Protein AF-A0A016W393-F1 (afdb_monomer_lite)

pLDDT: mean 90.76, std 9.22, range [53.97, 98.0]

Sequence (124 aa):
MPGLRKQVNAYSAVRDSVNQRISTTYDIAVDKVKSTKGLENGDDIKTFERAMSSIAWLEGSKCGLFKQMRVCVLRRILETCGSEAMKAFNTSISLGYLRTERRERLNLDFEVFNYPVHPNCVGL

Structure (mmCIF, N/CA/C/O backbone):
data_AF-A0A016W393-F1
#
_entry.id   AF-A0A016W393-F1
#
loop_
_atom_site.group_PDB
_atom_site.id
_atom_site.type_symbol
_atom_site.label_atom_id
_atom_site.label_alt_id
_atom_site.label_comp_id
_atom_site.label_asym_id
_atom_site.label_entity_id
_atom_site.label_seq_id
_atom_site.pdbx_PDB_ins_code
_atom_site.Cartn_x
_atom_site.Cartn_y
_atom_site.Cartn_z
_atom_site.occupancy
_atom_site.B_iso_or_equiv
_atom_site.auth_seq_id
_atom_site.auth_comp_id
_atom_site.auth_asym_id
_atom_site.auth_atom_id
_atom_site.pdbx_PDB_model_num
ATOM 1 N N . MET A 1 1 ? -25.100 -0.740 11.938 1.00 54.78 1 MET A N 1
ATOM 2 C CA . MET A 1 1 ? -24.362 0.533 11.751 1.00 54.78 1 MET A CA 1
ATOM 3 C C . MET A 1 1 ? -23.891 0.662 10.300 1.00 54.78 1 MET A C 1
ATOM 5 O O . MET A 1 1 ? -23.022 -0.103 9.899 1.00 54.78 1 MET A O 1
ATOM 9 N N . PRO A 1 2 ? -24.459 1.581 9.499 1.00 60.53 2 PRO A N 1
ATOM 10 C CA . PRO A 1 2 ? -24.224 1.636 8.046 1.00 60.53 2 PRO A CA 1
ATOM 11 C C . PRO A 1 2 ? -22.823 2.122 7.617 1.00 60.53 2 PRO A C 1
ATOM 13 O O . PRO A 1 2 ? -22.332 1.720 6.565 1.00 60.53 2 PRO A O 1
ATOM 16 N N . GLY A 1 3 ? -22.158 2.960 8.426 1.00 71.75 3 GLY A N 1
ATOM 17 C CA . GLY A 1 3 ? -20.893 3.618 8.054 1.00 71.75 3 GLY A CA 1
ATOM 18 C C . GLY A 1 3 ? -19.659 2.706 8.024 1.00 71.75 3 GLY A C 1
ATOM 19 O O . GLY A 1 3 ? -18.870 2.788 7.086 1.00 71.75 3 GLY A O 1
ATOM 20 N N . LEU A 1 4 ? -19.518 1.796 8.998 1.00 78.94 4 LEU A N 1
ATOM 21 C CA . LEU A 1 4 ? -18.370 0.879 9.081 1.00 78.94 4 LEU A CA 1
ATOM 22 C C . LEU A 1 4 ? -18.332 -0.086 7.895 1.00 78.94 4 LEU A C 1
ATOM 24 O O . LEU A 1 4 ? -17.305 -0.223 7.237 1.00 78.94 4 LEU A O 1
ATOM 28 N N . ARG A 1 5 ? -19.479 -0.698 7.573 1.00 86.69 5 ARG A N 1
ATOM 29 C CA . ARG A 1 5 ? -19.600 -1.616 6.434 1.00 86.69 5 ARG A CA 1
ATOM 30 C C . ARG A 1 5 ? -19.248 -0.924 5.119 1.00 86.69 5 ARG A C 1
ATOM 32 O O . ARG A 1 5 ? -18.556 -1.508 4.298 1.00 86.69 5 ARG A O 1
ATOM 39 N N . LYS A 1 6 ? -19.670 0.333 4.938 1.00 88.88 6 LYS A N 1
ATOM 40 C CA . LYS A 1 6 ? -19.329 1.126 3.750 1.00 88.88 6 LYS A CA 1
ATOM 41 C C . LYS A 1 6 ? -17.815 1.318 3.611 1.00 88.88 6 LYS A C 1
ATOM 43 O O . LYS A 1 6 ? -17.290 1.091 2.528 1.00 88.88 6 LYS A O 1
ATOM 48 N N . GLN A 1 7 ? -17.125 1.698 4.688 1.00 88.75 7 GLN A N 1
ATOM 49 C CA . GLN A 1 7 ? -15.682 1.967 4.649 1.00 88.75 7 GLN A CA 1
ATOM 50 C C . GLN A 1 7 ? -14.844 0.696 4.475 1.00 88.75 7 GLN A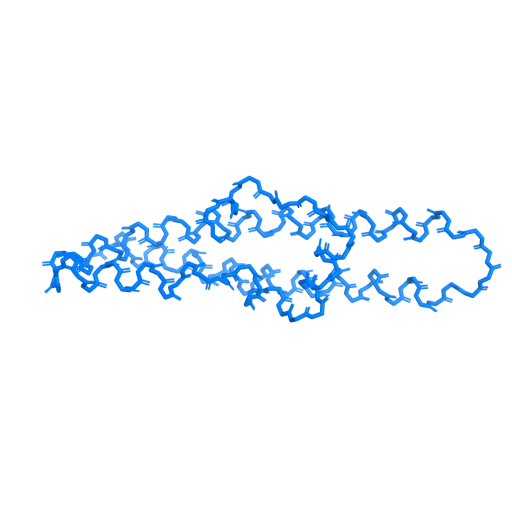 C 1
ATOM 52 O O . GLN A 1 7 ? -13.920 0.677 3.666 1.00 88.75 7 GLN A O 1
ATOM 57 N N . VAL A 1 8 ? -15.205 -0.387 5.169 1.00 89.62 8 VAL A N 1
ATOM 58 C CA . VAL A 1 8 ? -14.548 -1.695 5.007 1.00 89.62 8 VAL A CA 1
ATOM 59 C C . VAL A 1 8 ? -14.741 -2.226 3.585 1.00 89.62 8 VAL A C 1
ATOM 61 O O . VAL A 1 8 ? -13.770 -2.628 2.951 1.00 89.62 8 VAL A O 1
ATOM 64 N N . ASN A 1 9 ? -15.964 -2.168 3.047 1.00 90.81 9 ASN A N 1
ATOM 65 C CA . ASN A 1 9 ? -16.240 -2.632 1.686 1.00 90.81 9 ASN A CA 1
ATOM 66 C C . ASN A 1 9 ? -15.515 -1.786 0.632 1.00 90.81 9 ASN A C 1
ATOM 68 O O . ASN A 1 9 ? -14.986 -2.341 -0.327 1.00 90.81 9 ASN A O 1
ATOM 72 N N . ALA A 1 10 ? -15.473 -0.461 0.809 1.00 90.62 10 ALA A N 1
ATOM 73 C CA . ALA A 1 10 ? -14.763 0.434 -0.100 1.00 90.62 10 ALA A CA 1
ATOM 74 C C . ALA A 1 10 ? -13.260 0.129 -0.123 1.00 90.62 10 ALA A C 1
ATOM 76 O O . ALA A 1 10 ? -12.683 -0.015 -1.200 1.00 90.62 10 ALA A O 1
ATOM 77 N N . TYR A 1 11 ? -12.643 -0.033 1.053 1.00 93.50 11 TYR A N 1
ATOM 78 C CA . TYR A 1 11 ? -11.247 -0.445 1.147 1.00 93.50 11 TYR A CA 1
ATOM 79 C C . TYR A 1 11 ? -11.018 -1.814 0.497 1.00 93.50 11 TYR A C 1
ATOM 81 O O . TYR A 1 11 ? -10.144 -1.932 -0.355 1.00 93.50 11 TYR A O 1
ATOM 89 N N . SER A 1 12 ? -11.826 -2.825 0.835 1.00 91.44 12 SER A N 1
ATOM 90 C CA . SER A 1 12 ? -11.661 -4.188 0.312 1.00 91.44 12 SER A CA 1
ATOM 91 C C . SER A 1 12 ? -11.766 -4.248 -1.213 1.00 91.44 12 SER A C 1
ATOM 93 O O . SER A 1 12 ? -10.918 -4.858 -1.856 1.00 91.44 12 SER A O 1
ATOM 95 N N . ALA A 1 13 ? -12.769 -3.585 -1.798 1.00 90.56 13 ALA A N 1
ATOM 96 C CA . ALA A 1 13 ? -12.981 -3.588 -3.245 1.00 90.56 13 ALA A CA 1
ATOM 97 C C . ALA A 1 13 ? -11.812 -2.940 -4.002 1.00 90.56 13 ALA A C 1
ATOM 99 O O . ALA A 1 13 ? -11.377 -3.444 -5.038 1.00 90.56 13 ALA A O 1
ATOM 100 N N . VAL A 1 14 ? -11.280 -1.832 -3.476 1.00 93.00 14 VAL A N 1
ATOM 101 C CA . VAL A 1 14 ? -10.144 -1.141 -4.096 1.00 93.00 14 VAL A CA 1
ATOM 102 C C . VAL A 1 14 ? -8.845 -1.898 -3.867 1.00 93.00 14 VAL A C 1
ATOM 104 O O . VAL A 1 14 ? -8.049 -1.996 -4.796 1.00 93.00 14 VAL A O 1
ATOM 107 N N . ARG A 1 15 ? -8.627 -2.460 -2.674 1.00 93.94 15 ARG A N 1
ATOM 108 C CA . ARG A 1 15 ? -7.391 -3.170 -2.331 1.00 93.94 15 ARG A CA 1
ATOM 109 C C . ARG A 1 15 ? -7.098 -4.290 -3.321 1.00 93.94 15 ARG A C 1
ATOM 111 O O . ARG A 1 15 ? -6.002 -4.324 -3.871 1.00 93.94 15 ARG A O 1
ATOM 118 N N . ASP A 1 16 ? -8.066 -5.163 -3.579 1.00 90.75 16 ASP A N 1
ATOM 119 C CA . ASP A 1 16 ? -7.833 -6.349 -4.408 1.00 90.75 16 ASP A CA 1
ATOM 120 C C . ASP A 1 16 ? -7.608 -5.963 -5.883 1.00 90.75 16 ASP A C 1
ATOM 122 O O . ASP A 1 16 ? -6.636 -6.401 -6.502 1.00 90.75 16 ASP A O 1
ATOM 126 N N . SER A 1 17 ? -8.429 -5.047 -6.413 1.00 93.50 17 SER A N 1
ATOM 127 C CA . SER A 1 17 ? -8.273 -4.496 -7.769 1.00 93.50 17 SER A CA 1
ATOM 128 C C . SER A 1 17 ? -6.927 -3.784 -7.955 1.00 93.50 17 SER A C 1
ATOM 130 O O . SER A 1 17 ? -6.228 -3.984 -8.952 1.00 93.50 17 SER A O 1
ATOM 132 N N . VAL A 1 18 ? -6.521 -2.967 -6.981 1.00 95.62 18 VAL A N 1
ATOM 133 C CA . VAL A 1 18 ? -5.249 -2.244 -7.030 1.00 95.62 18 VAL A CA 1
ATOM 134 C C . VAL A 1 18 ? -4.062 -3.190 -6.873 1.00 95.62 18 VAL A C 1
ATOM 136 O O . VAL A 1 18 ? -3.081 -3.019 -7.588 1.00 95.62 18 VAL A O 1
ATOM 139 N N . ASN A 1 19 ? -4.140 -4.206 -6.012 1.00 94.00 19 ASN A N 1
ATOM 140 C CA . ASN A 1 19 ? -3.074 -5.201 -5.863 1.00 94.00 19 ASN A CA 1
ATOM 141 C C . ASN A 1 19 ? -2.819 -5.961 -7.162 1.00 94.00 19 ASN A C 1
ATOM 143 O O . ASN A 1 19 ? -1.663 -6.155 -7.538 1.00 94.00 19 ASN A O 1
ATOM 147 N N . GLN A 1 20 ? -3.880 -6.315 -7.889 1.00 93.69 20 GLN A N 1
ATOM 148 C CA . GLN A 1 20 ? -3.740 -6.917 -9.209 1.00 93.69 20 GLN A CA 1
ATOM 149 C C . GLN A 1 20 ? -3.037 -5.966 -10.187 1.00 93.69 20 GLN A C 1
ATOM 151 O O . GLN A 1 20 ? -2.071 -6.361 -10.835 1.00 93.69 20 GLN A O 1
ATOM 156 N N . ARG A 1 21 ? -3.462 -4.697 -10.247 1.00 95.56 21 ARG A N 1
ATOM 157 C CA . ARG A 1 21 ? -2.840 -3.687 -11.122 1.00 95.56 21 ARG A CA 1
ATOM 158 C C . ARG A 1 21 ? -1.376 -3.432 -10.776 1.00 95.56 21 ARG A C 1
ATOM 160 O O . ARG A 1 21 ? -0.568 -3.308 -11.685 1.00 95.56 21 ARG A O 1
ATOM 167 N N . ILE A 1 22 ? -1.034 -3.360 -9.489 1.00 96.25 22 ILE A N 1
ATOM 168 C CA . ILE A 1 22 ? 0.349 -3.201 -9.024 1.00 96.25 22 ILE A CA 1
ATOM 169 C C . ILE A 1 22 ? 1.197 -4.385 -9.486 1.00 96.25 22 ILE A C 1
ATOM 171 O O . ILE A 1 22 ? 2.248 -4.155 -10.079 1.00 96.25 22 ILE A O 1
ATOM 175 N N . SER A 1 23 ? 0.726 -5.622 -9.277 1.00 94.69 23 SER A N 1
ATOM 176 C CA . SER A 1 23 ? 1.442 -6.826 -9.724 1.00 94.69 23 SER A CA 1
ATOM 177 C C . SER A 1 23 ? 1.678 -6.782 -11.228 1.00 94.69 23 SER A C 1
ATOM 179 O O . SER A 1 23 ? 2.816 -6.863 -11.664 1.00 94.69 23 SER A O 1
ATOM 181 N N . THR A 1 24 ? 0.628 -6.549 -12.021 1.00 96.00 24 THR A N 1
ATOM 182 C CA . THR A 1 24 ? 0.742 -6.489 -13.483 1.00 96.00 24 THR A CA 1
ATOM 183 C C . THR A 1 24 ? 1.707 -5.397 -13.946 1.00 96.00 24 THR A C 1
ATOM 185 O O . THR A 1 24 ? 2.561 -5.662 -14.785 1.00 96.00 24 THR A O 1
ATOM 188 N N . THR A 1 25 ? 1.612 -4.183 -13.395 1.00 96.50 25 THR A N 1
ATOM 189 C CA . THR A 1 25 ? 2.517 -3.076 -13.743 1.00 96.50 25 THR A CA 1
ATOM 190 C C . THR A 1 25 ? 3.970 -3.414 -13.413 1.00 96.50 25 THR A C 1
ATOM 192 O O . THR A 1 25 ? 4.858 -3.149 -14.222 1.00 96.50 25 THR A O 1
ATOM 195 N N . TYR A 1 26 ? 4.213 -4.000 -12.241 1.00 96.31 26 TYR A N 1
ATOM 196 C CA . TYR A 1 26 ? 5.552 -4.369 -11.800 1.00 96.31 26 TYR A CA 1
ATOM 197 C C . TYR A 1 26 ? 6.138 -5.509 -12.639 1.00 96.31 26 TYR A C 1
ATOM 199 O O . TYR A 1 26 ? 7.258 -5.387 -13.129 1.00 96.31 26 TYR A O 1
ATOM 207 N N . ASP A 1 27 ? 5.372 -6.577 -12.863 1.00 94.88 27 ASP A N 1
ATOM 208 C CA . ASP A 1 27 ? 5.815 -7.748 -13.623 1.00 94.88 27 ASP A CA 1
ATOM 209 C C . ASP A 1 27 ? 6.156 -7.363 -15.073 1.00 94.88 27 ASP A C 1
ATOM 211 O O . ASP A 1 27 ? 7.233 -7.704 -15.559 1.00 94.88 27 ASP A O 1
ATOM 215 N N . ILE A 1 28 ? 5.321 -6.540 -15.725 1.00 94.50 28 ILE A N 1
ATOM 216 C CA . ILE A 1 28 ? 5.603 -6.007 -17.071 1.00 94.50 28 ILE A CA 1
ATOM 217 C C . ILE A 1 28 ? 6.900 -5.188 -17.087 1.00 94.50 28 ILE A C 1
ATOM 219 O O . ILE A 1 28 ? 7.709 -5.325 -18.006 1.00 94.50 28 ILE A O 1
ATOM 223 N N . ALA A 1 29 ? 7.107 -4.322 -16.091 1.00 93.44 29 ALA A N 1
ATOM 224 C CA . ALA A 1 29 ? 8.299 -3.482 -16.026 1.00 93.44 29 ALA A CA 1
ATOM 225 C C . ALA A 1 29 ? 9.570 -4.319 -15.822 1.00 93.44 29 ALA A C 1
ATOM 227 O O . ALA A 1 29 ? 10.568 -4.106 -16.508 1.00 93.44 29 ALA A O 1
ATOM 228 N N . VAL A 1 30 ? 9.515 -5.307 -14.929 1.00 92.56 30 VAL A N 1
ATOM 229 C CA . VAL A 1 30 ? 10.600 -6.263 -14.685 1.00 92.56 30 VAL A CA 1
ATOM 230 C C . VAL A 1 30 ? 10.926 -7.063 -15.943 1.00 92.56 30 VAL A C 1
ATOM 232 O O . VAL A 1 30 ? 12.101 -7.211 -16.284 1.00 92.56 30 VAL A O 1
ATOM 235 N N . ASP A 1 31 ? 9.914 -7.599 -16.621 1.00 91.75 31 ASP A N 1
ATOM 236 C CA . ASP A 1 31 ? 10.114 -8.434 -17.805 1.00 91.75 31 ASP A CA 1
ATOM 237 C C . ASP A 1 31 ? 10.701 -7.630 -18.960 1.00 91.75 31 ASP A C 1
ATOM 239 O O . ASP A 1 31 ? 11.585 -8.127 -19.664 1.00 91.75 31 ASP A O 1
ATOM 243 N N . LYS A 1 32 ? 10.296 -6.363 -19.106 1.00 89.38 32 LYS A N 1
ATOM 244 C CA . LYS A 1 32 ? 10.893 -5.451 -20.083 1.00 89.38 32 LYS A CA 1
ATOM 245 C C . LYS A 1 32 ? 12.381 -5.226 -19.798 1.00 89.38 32 LYS A C 1
ATOM 247 O O . LYS A 1 32 ? 13.195 -5.490 -20.676 1.00 89.38 32 LYS A O 1
ATOM 252 N N . VAL A 1 33 ? 12.740 -4.863 -18.561 1.00 87.56 33 VAL A N 1
ATOM 253 C CA . VAL A 1 33 ? 14.146 -4.651 -18.152 1.00 87.56 33 VAL A CA 1
ATOM 254 C C . VAL A 1 33 ? 14.997 -5.908 -18.372 1.00 87.56 33 VAL A C 1
ATOM 256 O O . VAL A 1 33 ? 16.149 -5.817 -18.786 1.00 87.56 33 VAL A O 1
ATOM 259 N N . LYS A 1 34 ? 14.447 -7.102 -18.122 1.00 86.88 34 LYS A N 1
ATOM 260 C CA . LYS A 1 34 ? 15.160 -8.373 -18.338 1.00 86.88 34 LYS A CA 1
ATOM 261 C C . LYS A 1 34 ? 15.324 -8.748 -19.811 1.00 86.88 34 LYS A C 1
ATOM 263 O O . LYS A 1 34 ? 16.274 -9.453 -20.152 1.00 86.88 34 LYS A O 1
ATOM 268 N N . SER A 1 35 ? 14.375 -8.357 -20.658 1.00 85.00 35 SER A N 1
ATOM 269 C CA . SER A 1 35 ? 14.341 -8.748 -22.071 1.00 85.00 35 SER A CA 1
ATOM 270 C C . SER A 1 35 ? 15.302 -7.926 -22.928 1.00 85.00 35 SER A C 1
ATOM 272 O O . SER A 1 35 ? 15.752 -8.405 -23.972 1.00 85.00 35 SER A O 1
ATOM 274 N N . THR A 1 36 ? 15.672 -6.724 -22.486 1.00 77.56 36 THR A N 1
ATOM 275 C CA . THR A 1 36 ? 16.6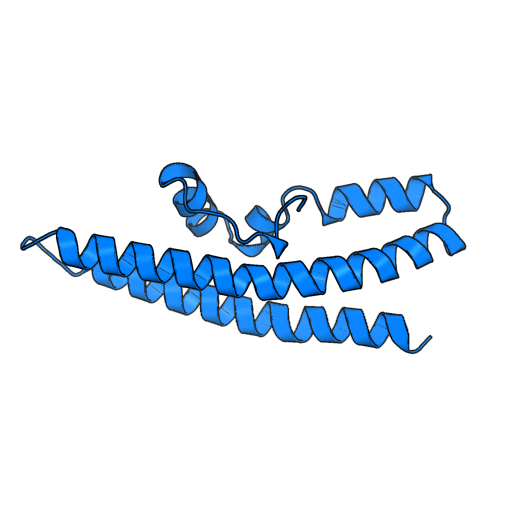37 -5.885 -23.195 1.00 77.56 36 THR A CA 1
ATOM 276 C C . THR A 1 36 ? 18.064 -6.376 -22.950 1.00 77.56 36 THR A C 1
ATOM 278 O O . THR A 1 36 ? 18.715 -6.063 -21.955 1.00 77.56 36 THR A O 1
ATOM 281 N N . LYS A 1 37 ? 18.591 -7.164 -23.891 1.00 62.31 37 LYS A N 1
ATOM 282 C CA . LYS A 1 37 ? 20.016 -7.508 -23.942 1.00 62.31 37 LYS A CA 1
ATOM 283 C C . LYS A 1 37 ? 20.778 -6.462 -24.763 1.00 62.31 37 LYS A C 1
ATOM 285 O O . LYS A 1 37 ? 20.880 -6.588 -25.977 1.00 62.31 37 LYS A O 1
ATOM 290 N N . GLY A 1 38 ? 21.376 -5.480 -24.089 1.00 61.16 38 GLY A N 1
ATOM 291 C CA . GLY A 1 38 ? 22.642 -4.896 -24.547 1.00 61.16 38 GLY A CA 1
ATOM 292 C C . GLY A 1 38 ? 22.651 -3.603 -25.370 1.00 61.16 38 GLY A C 1
ATOM 293 O O . GLY A 1 38 ? 23.726 -3.277 -25.860 1.00 61.16 38 GLY A O 1
ATOM 294 N N . LEU A 1 39 ? 21.575 -2.820 -25.503 1.00 53.97 39 LEU A N 1
ATOM 295 C CA . LEU A 1 39 ? 21.654 -1.484 -26.124 1.00 53.97 39 LEU A CA 1
ATOM 296 C C . LEU A 1 39 ? 20.761 -0.475 -25.377 1.00 53.97 39 LEU A C 1
ATOM 298 O O . LEU A 1 39 ? 19.579 -0.718 -25.185 1.00 53.97 39 LEU A O 1
ATOM 302 N N . GLU A 1 40 ? 21.379 0.630 -24.942 1.00 58.41 40 GLU A N 1
ATOM 303 C CA . GLU A 1 40 ? 20.809 1.804 -24.250 1.00 58.41 40 GLU A CA 1
ATOM 304 C C . GLU A 1 40 ? 19.968 1.548 -22.979 1.00 58.41 40 GLU A C 1
ATOM 306 O O . GLU A 1 40 ? 18.754 1.726 -22.945 1.00 58.41 40 GLU A O 1
ATOM 311 N N . ASN A 1 41 ? 20.659 1.288 -21.861 1.00 61.31 41 ASN A N 1
ATOM 312 C CA . ASN A 1 41 ? 20.091 1.141 -20.507 1.00 61.31 41 ASN A CA 1
ATOM 313 C C . ASN A 1 41 ? 19.174 2.297 -20.031 1.00 61.31 41 ASN A C 1
ATOM 315 O O . ASN A 1 41 ? 18.484 2.160 -19.023 1.00 61.31 41 ASN A O 1
ATOM 319 N N . GLY A 1 42 ? 19.178 3.455 -20.697 1.00 66.81 42 GLY A N 1
ATOM 320 C CA . GLY A 1 42 ? 18.456 4.646 -20.246 1.00 66.81 42 GLY A CA 1
ATOM 321 C C . GLY A 1 42 ? 16.932 4.567 -20.388 1.00 66.81 42 GLY A C 1
ATOM 322 O O . GLY A 1 42 ? 16.226 5.109 -19.536 1.00 66.81 42 GLY A O 1
ATOM 323 N N . ASP A 1 43 ? 16.403 3.921 -21.433 1.00 80.44 43 ASP A N 1
ATOM 324 C CA . ASP A 1 43 ? 14.945 3.866 -21.656 1.00 80.44 43 ASP A CA 1
ATOM 325 C C . ASP A 1 43 ? 14.251 2.833 -20.755 1.00 80.44 43 ASP A C 1
ATOM 327 O O . ASP A 1 43 ? 13.131 3.048 -20.279 1.00 80.44 43 ASP A O 1
ATOM 331 N N . ASP A 1 44 ? 14.947 1.745 -20.429 1.00 83.25 44 ASP A N 1
ATOM 332 C CA . ASP A 1 44 ? 14.450 0.728 -19.504 1.00 83.25 44 ASP A CA 1
ATOM 333 C C . ASP A 1 44 ? 14.414 1.229 -18.066 1.00 83.25 44 ASP A C 1
ATOM 335 O O . ASP A 1 44 ? 13.401 1.042 -17.389 1.00 83.25 44 ASP A O 1
ATOM 339 N N . ILE A 1 45 ? 15.455 1.948 -17.627 1.00 84.94 45 ILE A N 1
ATOM 340 C CA . ILE A 1 45 ? 15.460 2.615 -16.317 1.00 84.94 45 ILE A CA 1
ATOM 341 C C . ILE A 1 45 ? 14.279 3.582 -16.229 1.00 84.94 45 ILE A C 1
ATOM 343 O O . ILE A 1 45 ? 13.477 3.480 -15.305 1.00 84.94 45 ILE A O 1
ATOM 347 N N . LYS A 1 46 ? 14.088 4.449 -17.233 1.00 88.81 46 LYS A N 1
ATOM 348 C CA . LYS A 1 46 ? 12.939 5.372 -17.273 1.00 88.81 46 LYS A CA 1
ATOM 349 C C . LYS A 1 46 ? 11.603 4.635 -17.277 1.00 88.81 46 LYS A C 1
ATOM 351 O O . LYS A 1 46 ? 10.634 5.106 -16.680 1.00 88.81 46 LYS A O 1
ATOM 356 N N . THR A 1 47 ? 11.514 3.496 -17.961 1.00 89.12 47 THR A N 1
ATOM 357 C CA . THR A 1 47 ? 10.293 2.683 -17.970 1.00 89.12 47 THR A CA 1
ATOM 358 C C . THR A 1 47 ? 10.007 2.118 -16.580 1.00 89.12 47 THR A C 1
ATOM 360 O O . THR A 1 47 ? 8.873 2.213 -16.105 1.00 89.12 47 THR A O 1
ATOM 363 N N . PHE A 1 48 ? 11.026 1.588 -15.907 1.00 92.50 48 PHE A N 1
ATOM 364 C CA . PHE A 1 48 ? 10.902 1.056 -14.557 1.00 92.50 48 PHE A CA 1
ATOM 365 C C . PHE A 1 48 ? 10.563 2.159 -13.544 1.00 92.50 48 PHE A C 1
ATOM 367 O O . PHE A 1 48 ? 9.610 2.018 -12.783 1.00 92.50 48 P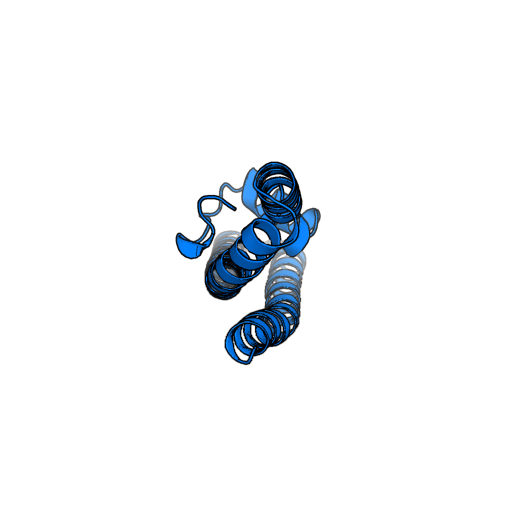HE A O 1
ATOM 374 N N . GLU A 1 49 ? 11.226 3.316 -13.604 1.00 93.62 49 GLU A N 1
ATOM 375 C CA . GLU A 1 49 ? 10.915 4.483 -12.765 1.00 93.62 49 GLU A CA 1
ATOM 376 C C . GLU A 1 49 ? 9.461 4.951 -12.926 1.00 93.62 49 GLU A C 1
ATOM 378 O O . GLU A 1 49 ? 8.781 5.260 -11.940 1.00 93.62 49 GLU A O 1
ATOM 383 N N . ARG A 1 50 ? 8.943 4.972 -14.162 1.00 94.69 50 ARG A N 1
ATOM 384 C CA . ARG A 1 50 ? 7.533 5.299 -14.434 1.00 94.69 50 ARG A CA 1
ATOM 385 C C . ARG A 1 50 ? 6.589 4.259 -13.840 1.00 94.69 50 ARG A C 1
ATOM 387 O O . ARG A 1 50 ? 5.561 4.637 -13.275 1.00 94.69 50 ARG A O 1
ATOM 394 N N . ALA A 1 51 ? 6.930 2.976 -13.940 1.00 96.00 51 ALA A N 1
ATOM 395 C CA . ALA A 1 51 ? 6.148 1.899 -13.344 1.00 96.00 51 ALA A CA 1
ATOM 396 C C . ALA A 1 51 ? 6.100 2.034 -11.815 1.00 96.00 51 ALA A C 1
ATOM 398 O O . ALA A 1 51 ? 5.013 2.043 -11.240 1.00 96.00 51 ALA A O 1
ATOM 399 N N . MET A 1 52 ? 7.245 2.254 -11.169 1.00 96.69 52 MET A N 1
ATOM 400 C CA . MET A 1 52 ? 7.343 2.446 -9.718 1.00 96.69 52 MET A CA 1
ATOM 401 C C . MET A 1 52 ? 6.580 3.692 -9.251 1.00 96.69 52 MET A C 1
ATOM 403 O O . MET A 1 52 ? 5.827 3.634 -8.279 1.00 96.69 52 MET A O 1
ATOM 407 N N . SER A 1 53 ? 6.663 4.794 -10.003 1.00 96.06 53 SER A N 1
ATOM 408 C CA . SER A 1 53 ? 5.866 6.004 -9.748 1.00 96.06 53 SER A CA 1
ATOM 409 C C . SER A 1 53 ? 4.360 5.735 -9.860 1.00 96.06 53 SER A C 1
ATOM 411 O O . SER A 1 53 ? 3.575 6.194 -9.029 1.00 96.06 53 SER A O 1
ATOM 413 N N . SER A 1 54 ? 3.935 4.965 -10.867 1.00 96.75 54 SER A N 1
ATOM 414 C CA . SER A 1 54 ? 2.534 4.565 -11.039 1.00 96.75 54 SER A CA 1
ATOM 415 C C . SER A 1 54 ? 2.054 3.675 -9.889 1.00 96.75 54 SER A C 1
ATOM 417 O O . SER A 1 54 ? 0.963 3.888 -9.356 1.00 96.75 54 SER A O 1
ATOM 419 N N . ILE A 1 55 ? 2.888 2.728 -9.453 1.00 97.38 55 ILE A N 1
ATOM 420 C CA . ILE A 1 55 ? 2.617 1.861 -8.302 1.00 97.38 55 ILE A CA 1
ATOM 421 C C . ILE A 1 55 ? 2.446 2.696 -7.032 1.00 97.38 55 ILE A C 1
ATOM 423 O O . ILE A 1 55 ? 1.448 2.517 -6.338 1.00 97.38 55 ILE A O 1
ATOM 427 N N . ALA A 1 56 ? 3.329 3.661 -6.763 1.00 96.75 56 ALA A N 1
ATOM 428 C CA . ALA A 1 56 ? 3.191 4.553 -5.611 1.00 96.75 56 ALA A CA 1
ATOM 429 C C . ALA A 1 56 ? 1.842 5.301 -5.617 1.00 96.75 56 ALA A C 1
ATOM 431 O O . ALA A 1 56 ? 1.155 5.365 -4.595 1.00 96.75 56 ALA A O 1
ATOM 432 N N . TRP A 1 57 ? 1.403 5.812 -6.772 1.00 96.38 57 TRP A N 1
ATOM 433 C CA . TRP A 1 57 ? 0.082 6.442 -6.913 1.00 96.38 57 TRP A CA 1
ATOM 434 C C . TRP A 1 57 ? -1.075 5.477 -6.643 1.00 96.38 57 TRP A C 1
ATOM 436 O O . TRP A 1 57 ? -2.028 5.820 -5.936 1.00 96.38 57 TRP A O 1
ATOM 446 N N . LEU A 1 58 ? -0.989 4.256 -7.170 1.00 96.44 58 LEU A N 1
ATOM 447 C CA . LEU A 1 58 ? -1.969 3.203 -6.920 1.00 96.44 58 LEU A CA 1
ATOM 448 C C . LEU A 1 58 ? -2.055 2.862 -5.428 1.00 96.44 58 LEU A C 1
ATOM 450 O O . LEU A 1 58 ? -3.151 2.814 -4.865 1.00 96.44 58 LEU A O 1
ATOM 454 N N . GLU A 1 59 ? -0.922 2.708 -4.753 1.00 95.75 59 GLU A N 1
ATOM 455 C CA . GLU A 1 59 ? -0.864 2.499 -3.306 1.00 95.75 59 GLU A CA 1
ATOM 456 C C . GLU A 1 59 ? -1.478 3.654 -2.528 1.00 95.75 59 GLU A C 1
ATOM 458 O O . GLU A 1 59 ? -2.231 3.419 -1.582 1.00 95.75 59 GLU A O 1
ATOM 463 N N . GLY A 1 60 ? -1.247 4.891 -2.969 1.00 96.12 60 GLY A N 1
ATOM 464 C CA . GLY A 1 60 ? -1.847 6.087 -2.387 1.00 96.12 60 GLY A CA 1
ATOM 465 C C . GLY A 1 60 ? -3.373 6.010 -2.274 1.00 96.12 60 GLY A C 1
ATOM 466 O O . GLY A 1 60 ? -3.941 6.473 -1.277 1.00 96.12 60 GLY A O 1
ATOM 467 N N . SER A 1 61 ? -4.034 5.381 -3.251 1.00 95.25 61 SER A N 1
ATOM 468 C CA . SER A 1 61 ? -5.485 5.149 -3.230 1.00 95.25 61 SER A CA 1
ATOM 469 C C . SER A 1 61 ? -5.895 4.134 -2.153 1.00 95.25 61 SER A C 1
ATOM 471 O O . SER A 1 61 ? -6.811 4.405 -1.369 1.00 95.25 61 SER A O 1
ATOM 473 N N . LYS A 1 62 ? -5.158 3.019 -2.025 1.00 95.56 62 LYS A N 1
ATOM 474 C CA . LYS A 1 62 ? -5.371 2.019 -0.966 1.00 95.56 62 LYS A CA 1
ATOM 475 C C . LYS A 1 62 ? -5.145 2.624 0.413 1.00 95.56 62 LYS A C 1
ATOM 477 O O . LYS A 1 62 ? -5.999 2.489 1.280 1.00 95.56 62 LYS A O 1
ATOM 482 N N . CYS A 1 63 ? -4.030 3.324 0.613 1.00 96.06 63 CYS A N 1
ATOM 483 C CA . CYS A 1 63 ? -3.666 3.930 1.893 1.00 96.06 63 CYS A CA 1
ATOM 484 C C . CYS A 1 63 ? -4.691 4.970 2.363 1.00 96.06 63 CYS A C 1
ATOM 486 O O . CYS A 1 63 ? -5.019 5.028 3.548 1.00 96.06 63 CYS A O 1
ATOM 488 N N . GLY A 1 64 ? -5.234 5.771 1.439 1.00 94.88 64 GLY A N 1
ATOM 489 C CA . GLY A 1 64 ? -6.294 6.729 1.752 1.00 94.88 64 GLY A CA 1
ATOM 490 C C . GLY A 1 64 ? -7.550 6.043 2.296 1.00 94.88 64 GLY A C 1
ATOM 491 O O . GLY A 1 64 ? -8.069 6.436 3.342 1.00 94.88 64 GLY A O 1
ATOM 492 N N . LEU A 1 65 ? -8.002 4.976 1.635 1.00 95.12 65 LEU A N 1
ATOM 493 C CA . LEU A 1 65 ? -9.159 4.194 2.080 1.00 95.12 65 LEU A CA 1
ATOM 494 C C . LEU A 1 65 ? -8.868 3.395 3.353 1.00 95.12 65 LEU A C 1
ATOM 496 O O . LEU A 1 65 ? -9.713 3.340 4.246 1.00 95.12 65 LEU A O 1
ATOM 500 N N . PHE A 1 66 ? -7.660 2.847 3.481 1.00 95.69 66 PHE A N 1
ATOM 501 C CA . PHE A 1 66 ? -7.213 2.161 4.687 1.00 95.69 66 PHE A CA 1
ATOM 502 C C . PHE A 1 66 ? -7.292 3.086 5.900 1.00 95.69 66 PHE A C 1
ATOM 504 O O . PHE A 1 66 ? -7.844 2.699 6.925 1.00 95.69 66 PHE A O 1
ATOM 511 N N . LYS A 1 67 ? -6.820 4.335 5.787 1.00 94.31 67 LYS A N 1
ATOM 512 C CA . LYS A 1 67 ? -6.917 5.327 6.868 1.00 94.31 67 LYS A CA 1
ATOM 513 C C . LYS A 1 67 ? -8.369 5.596 7.272 1.00 94.31 67 LYS A C 1
ATOM 515 O O . LYS A 1 67 ? -8.657 5.635 8.468 1.00 94.31 67 LYS A O 1
ATOM 520 N N . GLN A 1 68 ? -9.284 5.729 6.308 1.00 93.19 68 GLN A N 1
ATOM 521 C CA . GLN A 1 68 ? -10.714 5.929 6.590 1.00 93.19 68 GLN A CA 1
ATOM 522 C C . GLN A 1 68 ? -11.335 4.716 7.296 1.00 93.19 68 GLN A C 1
ATOM 524 O O . GLN A 1 68 ? -12.021 4.867 8.312 1.00 93.19 68 GLN A O 1
ATOM 529 N N . MET A 1 69 ? -11.055 3.509 6.800 1.00 94.38 69 MET A N 1
ATOM 530 C CA . MET A 1 69 ? -11.481 2.260 7.429 1.00 94.38 69 MET A CA 1
ATOM 531 C C . MET A 1 69 ? -10.913 2.135 8.848 1.00 94.38 69 MET A C 1
ATOM 533 O O . MET A 1 69 ? -11.668 1.876 9.786 1.00 94.38 69 MET A O 1
ATOM 537 N N . ARG A 1 70 ? -9.607 2.372 9.021 1.00 94.31 70 ARG A N 1
ATOM 538 C CA . ARG A 1 70 ? -8.887 2.304 10.297 1.00 94.31 70 ARG A CA 1
ATOM 539 C C . ARG A 1 70 ? -9.534 3.196 11.348 1.00 94.31 70 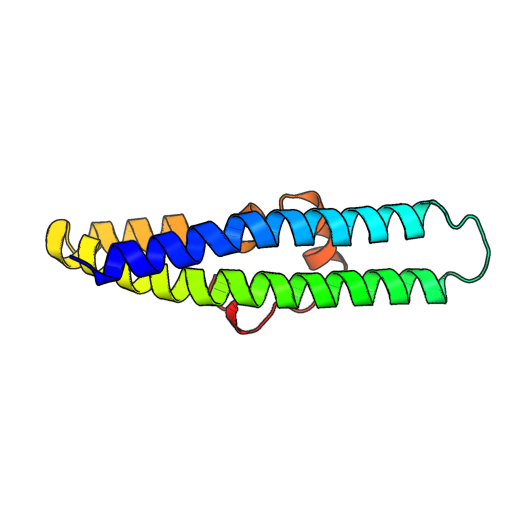ARG A C 1
ATOM 541 O O . ARG A 1 70 ? -9.839 2.708 12.429 1.00 94.31 70 ARG A O 1
ATOM 548 N N . VAL A 1 71 ? -9.814 4.463 11.035 1.00 93.38 71 VAL A N 1
ATOM 549 C CA . VAL A 1 71 ? -10.491 5.384 11.971 1.00 93.38 71 VAL A CA 1
ATOM 550 C C . VAL A 1 71 ? -11.837 4.820 12.433 1.00 93.38 71 VAL A C 1
ATOM 552 O O . VAL A 1 71 ? -12.154 4.857 13.622 1.00 93.38 71 VAL A O 1
ATOM 555 N N . CYS A 1 72 ? -12.620 4.257 11.510 1.00 92.81 72 CYS A N 1
ATOM 556 C CA . CYS A 1 72 ? -13.929 3.701 11.833 1.00 92.81 72 CYS A CA 1
ATOM 557 C C . CYS A 1 72 ? -13.834 2.447 12.720 1.00 92.81 72 CYS A C 1
ATOM 559 O O . CYS A 1 72 ? -14.559 2.339 13.710 1.00 92.81 72 CYS A O 1
ATOM 561 N N . VAL A 1 73 ? -12.919 1.528 12.399 1.00 93.94 73 VAL A N 1
ATOM 562 C CA . VAL A 1 73 ? -12.690 0.296 13.173 1.00 93.94 73 VAL A CA 1
ATOM 563 C C . VAL A 1 73 ? -12.167 0.621 14.572 1.00 93.94 73 VAL A C 1
ATOM 565 O O . VAL A 1 73 ? -12.715 0.130 15.557 1.00 93.94 73 VAL A O 1
ATOM 568 N N . LEU A 1 74 ? -11.158 1.490 14.680 1.00 95.62 74 LEU A N 1
ATOM 569 C CA . LEU A 1 74 ? -10.543 1.843 15.961 1.00 95.62 74 LEU A CA 1
ATOM 570 C C . LEU A 1 74 ? -11.529 2.506 16.913 1.00 95.62 74 LEU A C 1
ATOM 572 O O . LEU A 1 74 ? -11.559 2.155 18.090 1.00 95.62 74 LEU A O 1
ATOM 576 N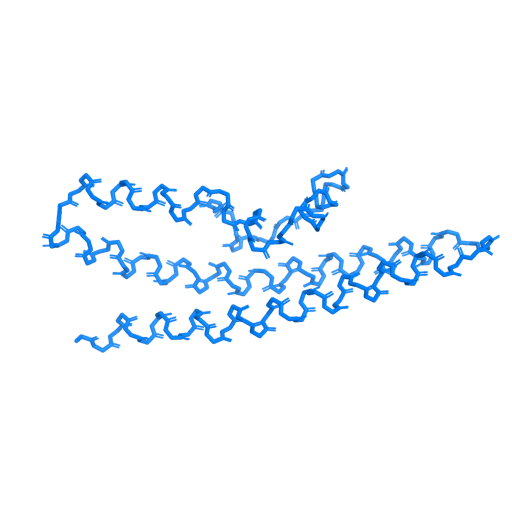 N . ARG A 1 75 ? -12.386 3.398 16.406 1.00 94.94 75 ARG A N 1
ATOM 577 C CA . ARG A 1 75 ? -13.459 3.985 17.213 1.00 94.94 75 ARG A CA 1
ATOM 578 C C . ARG A 1 75 ? -14.363 2.903 17.802 1.00 94.94 75 ARG A C 1
ATOM 580 O O . ARG A 1 75 ? -14.723 2.980 18.971 1.00 94.94 75 ARG A O 1
ATOM 587 N N . ARG A 1 76 ? -14.701 1.873 17.022 1.00 93.75 76 ARG A N 1
ATOM 588 C CA . ARG A 1 76 ? -15.578 0.808 17.510 1.00 93.75 76 ARG A CA 1
ATOM 589 C C . ARG A 1 76 ? -14.902 -0.086 18.545 1.00 93.75 76 ARG A C 1
ATOM 591 O O . ARG A 1 76 ? -15.546 -0.471 19.521 1.00 93.75 76 ARG A O 1
ATOM 598 N N . ILE A 1 77 ? -13.624 -0.394 18.344 1.00 96.56 77 ILE A N 1
ATOM 599 C CA . ILE A 1 77 ? -12.821 -1.137 19.320 1.00 96.56 77 ILE A CA 1
ATOM 600 C C . ILE A 1 77 ? -12.711 -0.337 20.618 1.00 96.56 77 ILE A C 1
ATOM 602 O O . ILE A 1 77 ? -12.905 -0.907 21.682 1.00 96.56 77 ILE A O 1
ATOM 606 N N . LEU A 1 78 ? -12.494 0.979 20.545 1.00 97.06 78 LEU A N 1
ATOM 607 C CA . LEU A 1 78 ? -12.473 1.843 21.725 1.00 97.06 78 LEU A CA 1
ATOM 608 C C . LEU A 1 78 ? -13.797 1.789 22.498 1.00 97.06 78 LEU A C 1
ATOM 610 O O . LEU A 1 78 ? -13.783 1.579 23.706 1.00 97.06 78 LEU A O 1
ATOM 614 N N . GLU A 1 79 ? -14.927 1.940 21.801 1.00 96.50 79 GLU A N 1
ATOM 615 C CA . GLU A 1 79 ? -16.271 1.918 22.401 1.00 96.50 79 GLU A CA 1
ATOM 616 C C . GLU A 1 79 ? -16.633 0.562 23.032 1.00 96.50 79 GLU A C 1
ATOM 618 O O . GLU A 1 79 ? -17.427 0.521 23.965 1.00 96.50 79 GLU A O 1
ATOM 623 N N . THR A 1 80 ? -16.091 -0.545 22.512 1.00 97.12 80 THR A N 1
ATOM 624 C CA . THR A 1 80 ? -16.512 -1.907 22.900 1.00 97.12 80 THR A CA 1
ATOM 625 C C . THR A 1 80 ? -15.511 -2.601 23.825 1.00 97.12 80 THR A C 1
ATOM 627 O O . THR A 1 80 ? -15.904 -3.357 24.706 1.00 97.12 80 THR A O 1
ATOM 630 N N . CYS A 1 81 ? -14.217 -2.370 23.613 1.00 97.56 81 CYS A N 1
ATOM 631 C CA . CYS A 1 81 ? -13.114 -3.125 24.215 1.00 97.56 81 CYS A CA 1
ATOM 632 C C . CYS A 1 81 ? -12.101 -2.232 24.952 1.00 97.56 81 CYS A C 1
ATOM 634 O O . CYS A 1 81 ? -11.152 -2.747 25.537 1.00 97.56 81 CYS A O 1
ATOM 636 N N . GLY A 1 82 ? -12.271 -0.906 24.925 1.00 97.81 82 GLY A N 1
ATOM 637 C CA . GLY A 1 82 ? -11.406 0.035 25.628 1.00 97.81 82 GLY A CA 1
ATOM 638 C C . GLY A 1 82 ? -10.135 0.438 24.872 1.00 97.81 82 GLY A C 1
ATOM 639 O O . GLY A 1 82 ? -9.861 0.034 23.738 1.00 97.81 82 GLY A O 1
ATOM 640 N N . SER A 1 83 ? -9.356 1.313 25.508 1.00 97.88 83 SER A N 1
ATOM 641 C CA . SER A 1 83 ? -8.227 2.006 24.876 1.00 97.88 83 SER A CA 1
ATOM 642 C C . SER A 1 83 ? -7.011 1.108 24.637 1.00 97.88 83 SER A C 1
ATOM 644 O O . SER A 1 83 ? -6.299 1.309 23.654 1.00 97.88 83 SER A O 1
ATOM 646 N N . GLU A 1 84 ? -6.783 0.105 25.485 1.00 98.00 84 GLU A N 1
ATOM 647 C CA . GLU A 1 84 ? -5.689 -0.860 25.328 1.00 98.00 84 GLU A CA 1
ATOM 648 C C . GLU A 1 84 ? -5.879 -1.715 24.074 1.00 98.00 84 GLU A C 1
ATOM 650 O O . GLU A 1 84 ? -4.985 -1.772 23.229 1.00 98.00 84 GLU A O 1
ATOM 655 N N . ALA A 1 85 ? -7.078 -2.279 23.889 1.00 97.94 85 ALA A N 1
ATOM 656 C CA . ALA A 1 85 ? -7.427 -3.045 22.696 1.00 97.94 85 ALA A CA 1
ATOM 657 C C . ALA A 1 85 ? -7.324 -2.192 21.424 1.00 97.94 85 ALA A C 1
ATOM 659 O O . ALA A 1 85 ? -6.780 -2.638 20.414 1.00 97.94 85 ALA A O 1
ATOM 660 N N . MET A 1 86 ? -7.789 -0.938 21.476 1.00 97.81 86 MET A N 1
ATOM 661 C CA . MET A 1 86 ? -7.667 -0.005 20.354 1.00 97.81 86 MET A CA 1
ATOM 662 C C . MET A 1 86 ? -6.197 0.250 19.990 1.00 97.81 86 MET A C 1
ATOM 664 O O . MET A 1 86 ? -5.848 0.213 18.810 1.00 97.81 86 MET A O 1
ATOM 668 N N . LYS A 1 87 ? -5.330 0.503 20.981 1.00 96.94 87 LYS A N 1
ATOM 669 C CA . LYS A 1 87 ? -3.893 0.731 20.760 1.00 96.94 87 LYS A CA 1
ATOM 670 C C . LYS A 1 87 ? -3.217 -0.505 20.175 1.00 96.94 87 LYS A C 1
ATOM 672 O O . LYS A 1 87 ? -2.534 -0.380 19.162 1.00 96.94 87 LYS A O 1
ATOM 677 N N . ALA A 1 88 ? -3.443 -1.676 20.775 1.00 96.88 88 ALA A N 1
ATOM 678 C CA . ALA A 1 88 ? -2.890 -2.940 20.299 1.00 96.88 88 ALA A CA 1
ATOM 679 C C . ALA A 1 88 ? -3.295 -3.199 18.843 1.00 96.88 88 ALA A C 1
ATOM 681 O O . ALA A 1 88 ? -2.435 -3.397 17.988 1.00 96.88 88 ALA A O 1
ATOM 682 N N . PHE A 1 89 ? -4.590 -3.076 18.537 1.00 96.19 89 PHE A N 1
ATOM 683 C CA . PHE A 1 89 ? -5.094 -3.278 17.184 1.00 96.19 89 PHE A CA 1
ATOM 684 C C . PHE A 1 89 ? -4.510 -2.271 16.189 1.00 96.19 89 PHE A C 1
ATOM 686 O O . PHE A 1 89 ? -4.051 -2.678 15.127 1.00 96.19 89 PHE A O 1
ATOM 693 N N . ASN A 1 90 ? -4.482 -0.973 16.526 1.00 95.19 90 ASN A N 1
ATOM 694 C CA . ASN A 1 90 ? -3.910 0.065 15.661 1.00 95.19 90 ASN A CA 1
ATOM 695 C C . ASN A 1 90 ? -2.462 -0.248 15.275 1.00 95.19 90 ASN A C 1
ATOM 697 O O . ASN A 1 90 ? -2.103 -0.130 14.103 1.00 95.19 90 ASN A O 1
ATOM 701 N N . THR A 1 91 ? -1.654 -0.660 16.251 1.00 93.62 91 THR A N 1
ATOM 702 C CA . THR A 1 91 ? -0.267 -1.067 16.029 1.00 93.62 91 THR A CA 1
ATOM 703 C C . THR A 1 91 ? -0.197 -2.276 15.101 1.00 93.62 91 THR A C 1
ATOM 705 O O . THR A 1 91 ? 0.507 -2.216 14.095 1.00 93.62 91 THR A O 1
ATOM 708 N N . SER A 1 92 ? -0.975 -3.329 15.373 1.00 93.19 92 SER A N 1
ATOM 709 C CA . SER A 1 92 ? -0.975 -4.564 14.578 1.00 93.19 92 SER A CA 1
ATOM 710 C C . SER A 1 92 ? -1.359 -4.360 13.115 1.00 93.19 92 SER A C 1
ATOM 712 O O . SER A 1 92 ? -0.825 -5.049 12.256 1.00 93.19 92 SER A O 1
ATOM 714 N N . ILE A 1 93 ? -2.277 -3.436 12.817 1.00 90.94 93 ILE A N 1
ATOM 715 C CA . ILE A 1 93 ? -2.714 -3.196 11.432 1.00 90.94 93 ILE A CA 1
ATOM 716 C C . ILE A 1 93 ? -1.885 -2.141 10.699 1.00 90.94 93 ILE A C 1
ATOM 718 O O . ILE A 1 93 ? -1.980 -2.053 9.478 1.00 90.94 93 ILE A O 1
ATOM 722 N N . SER A 1 94 ? -1.144 -1.300 11.425 1.00 91.12 94 SER A N 1
ATOM 723 C CA . SER A 1 94 ? -0.363 -0.217 10.817 1.00 91.12 94 SER A CA 1
ATOM 724 C C . SER A 1 94 ? 1.081 -0.634 10.576 1.00 91.12 94 SER A C 1
ATOM 726 O O . SER A 1 94 ? 1.629 -0.307 9.536 1.00 91.12 94 SER A O 1
ATOM 728 N N . LEU A 1 95 ? 1.713 -1.359 11.503 1.00 90.31 95 LEU A N 1
ATOM 729 C CA . LEU A 1 95 ? 3.113 -1.744 11.337 1.00 90.31 95 LEU A CA 1
ATOM 730 C C . LEU A 1 95 ? 3.301 -2.664 10.127 1.00 90.31 95 LEU A C 1
ATOM 732 O O . LEU A 1 95 ? 2.686 -3.723 10.034 1.00 90.31 95 LEU A O 1
ATOM 736 N N . GLY A 1 96 ? 4.191 -2.263 9.218 1.00 89.12 96 GLY A N 1
ATOM 737 C CA . GLY A 1 96 ? 4.533 -3.059 8.041 1.00 89.12 96 GLY A CA 1
ATOM 738 C C . GLY A 1 96 ? 3.399 -3.169 7.023 1.00 89.12 96 GLY A C 1
ATOM 739 O O . GLY A 1 96 ? 3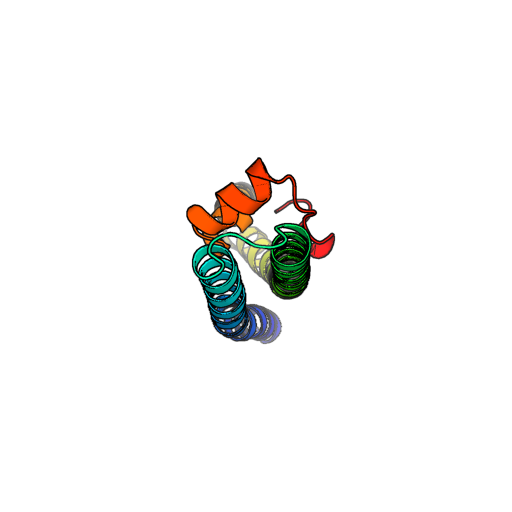.418 -4.093 6.205 1.00 89.12 96 GLY A O 1
ATOM 740 N N . TYR A 1 97 ? 2.425 -2.252 7.047 1.00 92.81 97 TYR A N 1
ATOM 741 C CA . TYR A 1 97 ? 1.296 -2.269 6.120 1.00 92.81 97 TYR A CA 1
ATOM 742 C C . TYR A 1 97 ? 1.774 -2.264 4.662 1.00 92.81 97 TYR A C 1
ATOM 744 O O . TYR A 1 97 ? 1.426 -3.160 3.894 1.00 92.81 97 TYR A O 1
ATOM 752 N N . LEU A 1 98 ? 2.638 -1.310 4.289 1.00 92.75 98 LEU A N 1
ATOM 753 C CA . LEU A 1 98 ? 3.160 -1.219 2.920 1.00 92.75 98 LEU A CA 1
ATOM 754 C C . LEU A 1 98 ? 3.975 -2.448 2.522 1.00 92.75 98 LEU A C 1
ATOM 756 O O . LEU A 1 98 ? 3.784 -2.966 1.426 1.00 92.75 98 LEU A O 1
ATOM 760 N N . ARG A 1 99 ? 4.825 -2.958 3.419 1.00 92.31 99 ARG A N 1
ATOM 761 C CA . ARG A 1 99 ? 5.601 -4.179 3.166 1.00 92.31 99 ARG A CA 1
ATOM 762 C C . ARG A 1 99 ? 4.688 -5.373 2.884 1.00 92.31 99 ARG A C 1
ATOM 764 O O . ARG A 1 99 ? 4.923 -6.122 1.938 1.00 92.31 99 ARG A O 1
ATOM 771 N N . THR A 1 100 ? 3.625 -5.523 3.672 1.00 91.44 100 THR A N 1
ATOM 772 C CA . THR A 1 100 ? 2.634 -6.595 3.503 1.00 91.44 100 THR A CA 1
ATOM 773 C C . THR A 1 100 ? 1.903 -6.463 2.170 1.00 91.44 100 THR A C 1
ATOM 775 O O . THR A 1 100 ? 1.765 -7.436 1.432 1.00 91.44 100 THR A O 1
ATOM 778 N N . GLU A 1 101 ? 1.476 -5.249 1.829 1.00 91.94 101 GLU A N 1
ATOM 779 C CA . GLU A 1 101 ? 0.741 -4.963 0.597 1.00 91.94 101 GLU A CA 1
ATOM 780 C C . GLU A 1 101 ? 1.600 -5.100 -0.669 1.00 91.94 101 GLU A C 1
ATOM 782 O O . GLU A 1 101 ? 1.097 -5.529 -1.707 1.00 91.94 101 GLU A O 1
ATOM 787 N N . ARG A 1 102 ? 2.888 -4.754 -0.597 1.00 93.06 102 ARG A N 1
ATOM 788 C CA . ARG A 1 102 ? 3.835 -4.845 -1.719 1.00 93.06 102 ARG A CA 1
ATOM 789 C C . ARG A 1 102 ? 4.324 -6.263 -1.971 1.00 93.06 102 ARG A C 1
ATOM 791 O O . ARG A 1 102 ? 4.680 -6.585 -3.101 1.00 93.06 102 ARG A O 1
ATOM 798 N N . ARG A 1 103 ? 4.325 -7.117 -0.941 1.00 89.44 103 ARG A N 1
ATOM 799 C CA . ARG A 1 103 ? 5.131 -8.349 -0.891 1.00 89.44 103 ARG A CA 1
ATOM 800 C C . ARG A 1 103 ? 6.631 -8.023 -0.952 1.00 89.44 103 ARG A C 1
ATOM 802 O O . ARG A 1 103 ? 7.046 -6.928 -1.324 1.00 89.44 103 ARG A O 1
ATOM 809 N N . GLU A 1 104 ? 7.457 -8.997 -0.582 1.00 90.50 104 GLU A N 1
ATOM 810 C CA . GLU A 1 104 ? 8.877 -8.753 -0.293 1.00 90.50 104 GLU A CA 1
ATOM 811 C C . GLU A 1 104 ? 9.653 -8.152 -1.473 1.00 90.50 104 GLU A C 1
ATOM 813 O O . GLU A 1 104 ? 10.364 -7.170 -1.304 1.00 90.50 104 GLU A O 1
ATOM 818 N N . ARG A 1 105 ? 9.481 -8.690 -2.687 1.00 92.94 105 ARG A N 1
ATOM 819 C CA . ARG A 1 105 ? 10.281 -8.284 -3.851 1.00 92.94 105 ARG A CA 1
ATOM 820 C C . ARG A 1 105 ? 10.060 -6.822 -4.255 1.00 92.94 105 ARG A C 1
ATOM 822 O O . ARG A 1 105 ? 11.018 -6.073 -4.378 1.00 92.94 105 ARG A O 1
ATOM 829 N N . LEU A 1 106 ? 8.802 -6.419 -4.431 1.00 95.38 106 LEU A N 1
ATOM 830 C CA . LEU A 1 106 ? 8.462 -5.036 -4.765 1.00 95.38 106 LEU A CA 1
ATOM 831 C C . LEU A 1 106 ? 8.860 -4.086 -3.629 1.00 95.38 106 LEU A C 1
ATOM 833 O O . LEU A 1 106 ? 9.332 -2.984 -3.891 1.00 95.38 106 LEU A O 1
ATOM 837 N N . ASN A 1 107 ? 8.685 -4.506 -2.369 1.00 95.44 107 ASN A N 1
ATOM 838 C CA . ASN A 1 107 ? 9.096 -3.698 -1.225 1.00 95.44 107 ASN A CA 1
ATOM 839 C C . ASN A 1 107 ? 10.605 -3.427 -1.229 1.00 95.44 107 ASN A C 1
ATOM 841 O O . ASN A 1 107 ? 11.009 -2.283 -1.042 1.00 95.44 107 ASN A O 1
ATOM 845 N N . LEU A 1 108 ? 11.417 -4.455 -1.493 1.00 95.12 108 LEU A N 1
ATOM 846 C CA . LEU A 1 108 ? 12.868 -4.318 -1.591 1.00 95.12 108 LEU A CA 1
ATOM 847 C C . LEU A 1 108 ? 13.273 -3.346 -2.699 1.00 95.12 108 LEU A C 1
ATOM 849 O O . LEU A 1 108 ? 14.122 -2.498 -2.458 1.00 95.12 108 LEU A O 1
ATOM 853 N N . ASP A 1 109 ? 12.641 -3.395 -3.873 1.00 95.12 109 ASP A N 1
ATOM 854 C CA . ASP A 1 109 ? 12.948 -2.440 -4.945 1.00 95.12 109 ASP A CA 1
ATOM 855 C C . ASP A 1 109 ? 12.583 -0.999 -4.551 1.00 95.12 109 ASP A C 1
ATOM 857 O O . ASP A 1 109 ? 13.327 -0.066 -4.849 1.00 95.12 109 ASP A O 1
ATOM 861 N N . PHE A 1 110 ? 11.473 -0.793 -3.832 1.00 95.06 110 PHE A N 1
ATOM 862 C CA . PHE A 1 110 ? 11.138 0.522 -3.274 1.00 95.06 110 PHE A CA 1
ATOM 863 C C . PHE A 1 110 ? 12.209 1.036 -2.304 1.00 95.06 110 PHE A C 1
ATOM 865 O O . PHE A 1 110 ? 12.559 2.214 -2.364 1.00 95.06 110 PHE A O 1
ATOM 872 N N . GLU A 1 111 ? 12.718 0.174 -1.424 1.00 93.56 111 GLU A N 1
ATOM 873 C CA . GLU A 1 111 ? 13.720 0.532 -0.414 1.00 93.56 111 GLU A CA 1
ATOM 874 C C . GLU A 1 111 ? 15.108 0.753 -1.027 1.00 93.56 111 GLU A C 1
ATOM 876 O O . GLU A 1 111 ? 15.725 1.791 -0.795 1.00 93.56 111 GLU A O 1
ATOM 881 N N . VAL A 1 112 ? 15.586 -0.189 -1.844 1.00 94.56 112 VAL A N 1
ATOM 882 C CA . VAL A 1 112 ? 16.933 -0.170 -2.439 1.00 94.56 112 VAL A CA 1
ATOM 883 C C . VAL A 1 112 ? 17.100 1.001 -3.400 1.00 94.56 112 VAL A C 1
ATOM 885 O O . VAL A 1 112 ? 18.131 1.672 -3.374 1.00 94.56 112 VAL A O 1
ATOM 888 N N . PHE A 1 113 ? 16.090 1.273 -4.228 1.00 92.81 113 PHE A N 1
ATOM 889 C CA . PHE A 1 113 ? 16.126 2.384 -5.183 1.00 92.81 113 PHE A CA 1
ATOM 890 C C . PHE A 1 113 ? 15.547 3.687 -4.617 1.00 92.81 113 PHE A C 1
ATOM 892 O O . PHE A 1 113 ? 15.487 4.687 -5.329 1.00 92.81 113 PHE A O 1
ATOM 899 N N . ASN A 1 114 ? 15.149 3.695 -3.339 1.00 93.88 114 ASN A N 1
ATOM 900 C CA . ASN A 1 114 ? 14.623 4.859 -2.626 1.00 93.88 114 ASN A CA 1
ATOM 901 C C . ASN A 1 114 ? 13.463 5.558 -3.368 1.00 93.88 114 ASN A C 1
ATOM 903 O O . ASN A 1 114 ? 13.420 6.786 -3.492 1.00 93.88 114 ASN A O 1
ATOM 907 N N . TYR A 1 115 ? 12.517 4.772 -3.892 1.00 94.75 115 TYR A N 1
ATOM 908 C CA . TYR A 1 115 ? 11.350 5.320 -4.580 1.00 94.75 115 TYR A CA 1
ATOM 909 C C . TYR A 1 115 ? 10.408 6.023 -3.593 1.00 94.75 115 TYR A C 1
ATOM 911 O O . TYR A 1 115 ? 10.148 5.510 -2.499 1.00 94.75 115 TYR A O 1
ATOM 919 N N . PRO A 1 116 ? 9.839 7.183 -3.972 1.00 91.88 116 PRO A N 1
ATOM 920 C CA . PRO A 1 116 ? 8.998 7.951 -3.075 1.00 91.88 116 PRO A CA 1
ATOM 921 C C . PRO A 1 116 ? 7.711 7.197 -2.752 1.00 91.88 116 PRO A C 1
ATOM 923 O O . PRO A 1 116 ? 7.018 6.663 -3.621 1.00 91.88 116 PRO A O 1
ATOM 926 N N . VAL A 1 117 ? 7.355 7.213 -1.473 1.00 93.06 117 VAL A N 1
ATOM 927 C CA . VAL A 1 117 ? 6.065 6.725 -0.999 1.00 93.06 117 VAL A CA 1
ATOM 928 C C . VAL A 1 117 ? 5.028 7.831 -1.170 1.00 93.06 117 VAL A C 1
ATOM 930 O O . VAL A 1 117 ? 5.278 8.999 -0.870 1.00 93.06 117 VAL A O 1
ATOM 933 N N . HIS A 1 118 ? 3.834 7.471 -1.631 1.00 96.50 118 HIS A N 1
ATOM 934 C CA . HIS A 1 118 ? 2.758 8.439 -1.799 1.00 96.50 118 HIS A CA 1
ATOM 935 C C . HIS A 1 118 ? 2.340 9.062 -0.444 1.00 96.50 118 HIS A C 1
ATOM 937 O O . HIS A 1 118 ? 2.189 8.325 0.534 1.00 96.50 118 HIS A O 1
ATOM 943 N N . PRO A 1 119 ? 2.046 10.379 -0.359 1.00 95.25 119 PRO A N 1
ATOM 944 C CA . PRO A 1 119 ? 1.717 11.064 0.902 1.00 95.25 119 PRO A CA 1
ATOM 945 C C . PRO A 1 119 ? 0.589 10.414 1.719 1.00 95.25 119 PRO A C 1
ATOM 947 O O . PRO A 1 119 ? 0.647 10.332 2.946 1.00 95.25 119 PRO A O 1
ATOM 950 N N . ASN A 1 120 ? -0.429 9.870 1.045 1.00 95.69 120 ASN A N 1
ATOM 951 C CA . ASN A 1 120 ? -1.513 9.135 1.710 1.00 95.69 120 ASN A CA 1
ATOM 952 C C . ASN A 1 120 ? -1.041 7.911 2.503 1.00 95.69 120 ASN A C 1
ATOM 954 O O . ASN A 1 120 ? -1.764 7.486 3.402 1.00 95.69 120 ASN A O 1
ATOM 958 N N . CYS A 1 121 ? 0.134 7.361 2.215 1.00 94.31 121 CYS A N 1
ATOM 959 C CA . CYS A 1 121 ? 0.700 6.219 2.921 1.00 94.31 121 CYS A CA 1
ATOM 960 C C . CYS A 1 121 ? 1.632 6.612 4.074 1.00 94.31 121 CYS A C 1
ATOM 962 O O . CYS A 1 121 ? 2.020 5.747 4.843 1.00 94.31 121 CYS A O 1
ATOM 964 N N . VAL A 1 122 ? 1.952 7.898 4.260 1.00 90.44 122 VAL A N 1
ATOM 965 C CA . VAL A 1 122 ? 2.786 8.346 5.388 1.00 90.44 122 VAL A CA 1
ATOM 966 C C . VAL A 1 122 ? 2.094 8.031 6.720 1.00 90.44 122 VAL A C 1
ATOM 968 O O . VAL A 1 122 ? 0.901 8.320 6.888 1.00 90.44 122 VAL A O 1
ATOM 971 N N . GLY A 1 123 ? 2.838 7.452 7.667 1.00 83.44 123 GLY A N 1
ATOM 972 C CA . GLY A 1 123 ? 2.316 7.012 8.968 1.00 83.44 123 GLY A CA 1
ATOM 973 C C . GLY A 1 123 ? 1.556 5.677 8.924 1.00 83.44 123 GLY A C 1
ATOM 974 O O . GLY A 1 123 ? 0.714 5.431 9.797 1.00 83.44 123 GLY A O 1
ATOM 975 N N . LEU A 1 124 ? 1.816 4.877 7.884 1.00 84.00 124 LEU A N 1
ATOM 976 C CA . LEU A 1 124 ? 1.463 3.465 7.707 1.00 84.00 124 LEU A CA 1
ATOM 977 C C . LEU A 1 124 ? 2.738 2.658 7.419 1.00 84.00 124 LEU A C 1
ATOM 979 O O . LEU A 1 124 ? 3.755 3.295 7.070 1.00 84.00 124 LEU A O 1
#

Secondary structure (DSSP, 8-state):
-HHHHHHHHHHHHHHHHHHHHHHHHHHHHHHHHHH--SS-HHHHHHHHHHHHHHHHHHHHHHHHHHHHHHHHHHHHHHHHHHHHHHHHHHHHHHTTHHHHHHHHHHHHHHHHTTPPPPGGGTT-

Radius of gyration: 17.58 Å; chains: 1; bounding box: 47×20×52 Å

Foldseek 3Di:
DPQLCVLVVQLVVLLVVLLVVLVVLQVVLVVVQVVDPDPDPPVSVVSNLVSLVVNLVSVLSNLLSVVSNLVVVLVVCCVPPNDVSSVVVSCVCLPCVVCVSCPPPSVCCCVVVVRDHHPSSPSD

Organism: NCBI:txid53326